Protein AF-A0A4P6ZH43-F1 (afdb_monomer_lite)

Organism: NCBI:txid2547600

Sequence (64 aa):
MARRLKWAISAKMQRKEILRYWTERNKSKTYSRKLNNLFNRYALLILEYPKLASKLRTPIVEND

Foldseek 3Di:
DAFDDDDDPVRVVVLVVVLVVCCVVVVHNPVSVVVVVVVVVVSVVCSVPVCPVVVVPPPPPPDD

Secondary structure (DSSP, 8-state):
--------HHHHHHHHHHHHHHHHHTTSHHHHHHHHHHHHHHHHHHHH-TTSGGGT--------

Radius of gyration: 15.25 Å; chains: 1; bounding box: 23×42×37 Å

Structure (mmCIF, N/CA/C/O backbone):
data_AF-A0A4P6ZH43-F1
#
_entry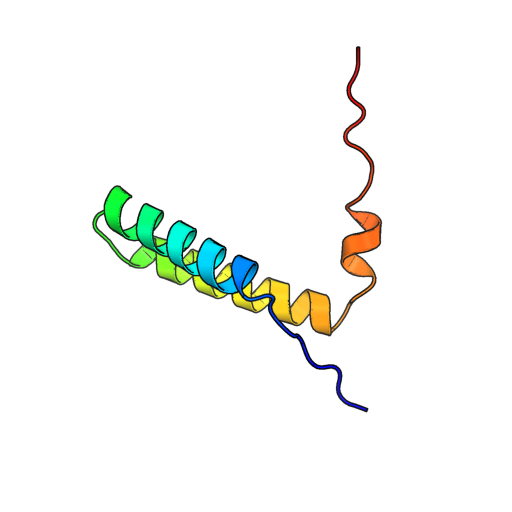.id   AF-A0A4P6ZH43-F1
#
loop_
_atom_site.group_PDB
_atom_site.id
_atom_site.type_symbol
_atom_site.label_atom_id
_atom_site.label_alt_id
_atom_site.label_comp_id
_atom_site.label_asym_id
_atom_site.label_entity_id
_atom_site.label_seq_id
_atom_site.pdbx_PDB_ins_code
_atom_site.Cartn_x
_atom_site.Cartn_y
_atom_site.Cartn_z
_atom_site.occupancy
_atom_site.B_iso_or_equiv
_atom_site.auth_seq_id
_atom_site.auth_comp_id
_atom_site.auth_asym_id
_atom_site.auth_atom_id
_atom_site.pdbx_PDB_model_num
ATOM 1 N N . MET A 1 1 ? 9.974 -15.727 -19.196 1.00 62.19 1 MET A N 1
ATOM 2 C CA . MET A 1 1 ? 10.633 -14.796 -18.248 1.00 62.19 1 MET A CA 1
ATOM 3 C C . MET A 1 1 ? 9.588 -14.220 -17.300 1.00 62.19 1 MET A C 1
ATOM 5 O O . MET A 1 1 ? 8.570 -13.740 -17.780 1.00 62.19 1 MET A O 1
ATOM 9 N N . ALA A 1 2 ? 9.804 -14.278 -15.984 1.00 75.69 2 ALA A N 1
ATOM 10 C CA . ALA A 1 2 ? 8.894 -13.677 -15.005 1.00 75.69 2 ALA A CA 1
ATOM 11 C C . ALA A 1 2 ? 9.227 -12.188 -14.801 1.00 75.69 2 ALA A C 1
ATOM 13 O O . ALA A 1 2 ? 10.387 -11.832 -14.588 1.00 75.69 2 ALA A O 1
ATOM 14 N N . ARG A 1 3 ? 8.220 -11.308 -14.861 1.00 83.94 3 ARG A N 1
ATOM 15 C CA . ARG A 1 3 ? 8.383 -9.880 -14.535 1.00 83.94 3 ARG A CA 1
ATOM 16 C C . ARG A 1 3 ? 8.432 -9.703 -13.016 1.00 83.94 3 ARG A C 1
ATOM 18 O O . ARG A 1 3 ? 7.744 -10.413 -12.288 1.00 83.94 3 ARG A O 1
ATOM 25 N N . ARG A 1 4 ? 9.200 -8.721 -12.532 1.00 88.81 4 ARG A N 1
ATOM 26 C CA . ARG A 1 4 ? 9.293 -8.386 -11.101 1.00 88.81 4 ARG A CA 1
ATOM 27 C C . ARG A 1 4 ? 8.924 -6.930 -10.851 1.00 88.81 4 ARG A C 1
ATOM 29 O O . ARG A 1 4 ? 9.530 -6.030 -11.424 1.00 88.81 4 ARG A O 1
ATOM 36 N N . LEU A 1 5 ? 8.003 -6.707 -9.918 1.00 88.56 5 LEU A N 1
ATOM 37 C CA . LEU A 1 5 ? 7.699 -5.377 -9.401 1.00 88.56 5 LEU A CA 1
ATOM 38 C C . LEU A 1 5 ? 8.791 -4.930 -8.415 1.00 88.56 5 LEU A C 1
ATOM 40 O O . LEU A 1 5 ? 9.087 -5.631 -7.442 1.00 88.56 5 LEU A O 1
ATOM 44 N N . LYS A 1 6 ? 9.384 -3.756 -8.648 1.00 93.06 6 LYS A N 1
ATOM 45 C CA . LYS A 1 6 ? 10.329 -3.114 -7.724 1.00 93.06 6 LYS A CA 1
ATOM 46 C C . LYS A 1 6 ? 9.731 -1.806 -7.216 1.00 93.06 6 LYS A C 1
ATOM 48 O O . LYS A 1 6 ? 9.367 -0.942 -8.002 1.00 93.06 6 LYS A O 1
ATOM 53 N N . TRP A 1 7 ? 9.654 -1.665 -5.897 1.00 93.88 7 TRP A N 1
ATOM 54 C CA . TRP A 1 7 ? 9.195 -0.439 -5.248 1.00 93.88 7 TRP A CA 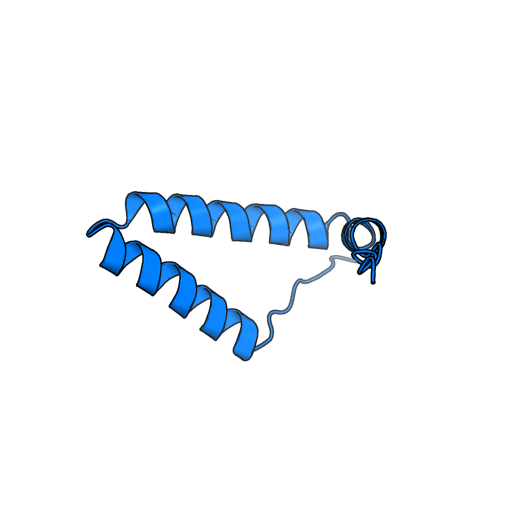1
ATOM 55 C C . TRP A 1 7 ? 10.367 0.495 -4.964 1.00 93.88 7 TRP A C 1
ATOM 57 O O . TRP A 1 7 ? 11.349 0.066 -4.350 1.00 93.88 7 TRP A O 1
ATOM 67 N N . ALA A 1 8 ? 10.219 1.769 -5.331 1.00 96.94 8 ALA A N 1
ATOM 68 C CA . ALA A 1 8 ? 11.097 2.834 -4.859 1.00 96.94 8 ALA A CA 1
ATOM 69 C C . ALA A 1 8 ? 11.031 2.957 -3.327 1.00 96.94 8 ALA A C 1
ATOM 71 O O . ALA A 1 8 ? 10.013 2.636 -2.705 1.00 96.94 8 ALA A O 1
ATOM 72 N N . ILE A 1 9 ? 12.113 3.438 -2.712 1.00 97.50 9 ILE A N 1
ATOM 73 C CA . ILE A 1 9 ? 12.187 3.640 -1.257 1.00 97.50 9 ILE A CA 1
ATOM 74 C C . ILE A 1 9 ? 11.106 4.632 -0.803 1.00 97.50 9 ILE A C 1
ATOM 76 O O . ILE A 1 9 ? 10.357 4.333 0.127 1.00 97.50 9 ILE A O 1
ATOM 80 N N . SER A 1 10 ? 10.951 5.744 -1.527 1.00 97.62 10 SER A N 1
ATOM 81 C CA . SER A 1 10 ? 9.905 6.746 -1.289 1.00 97.62 10 SER A CA 1
ATOM 82 C C . SER A 1 10 ? 8.500 6.142 -1.333 1.00 97.62 10 SER A C 1
ATOM 84 O O . SER A 1 10 ? 7.709 6.369 -0.426 1.00 97.62 10 SER A O 1
ATOM 86 N N . ALA A 1 11 ? 8.204 5.289 -2.314 1.00 96.38 11 ALA A N 1
ATOM 87 C CA . ALA A 1 11 ? 6.898 4.642 -2.428 1.00 96.38 11 ALA A CA 1
ATOM 88 C C . ALA A 1 11 ? 6.604 3.693 -1.248 1.00 96.38 11 ALA A C 1
ATOM 90 O O . ALA A 1 11 ? 5.473 3.622 -0.763 1.00 96.38 11 ALA A O 1
ATOM 91 N N . LYS A 1 12 ? 7.624 2.988 -0.732 1.00 97.00 12 LYS A N 1
ATOM 92 C CA . LYS A 1 12 ? 7.480 2.182 0.494 1.00 97.00 12 LYS A CA 1
ATOM 93 C C . LYS A 1 12 ? 7.170 3.062 1.706 1.00 97.00 12 LYS A C 1
ATOM 95 O O . LYS A 1 12 ? 6.311 2.692 2.508 1.00 97.00 12 LYS A O 1
ATOM 100 N N . MET A 1 13 ? 7.849 4.204 1.832 1.00 98.25 13 MET A N 1
ATOM 101 C CA . MET A 1 13 ? 7.610 5.170 2.908 1.00 98.25 13 MET A CA 1
ATOM 102 C C . MET A 1 13 ? 6.202 5.762 2.825 1.00 98.25 13 MET A C 1
ATOM 104 O O . MET A 1 13 ? 5.448 5.635 3.783 1.00 98.25 13 MET A O 1
ATOM 108 N N . GLN A 1 14 ? 5.802 6.280 1.664 1.00 98.06 14 GLN A N 1
ATOM 109 C CA . GLN A 1 14 ? 4.469 6.846 1.429 1.00 98.06 14 GLN A CA 1
ATOM 110 C C . GLN A 1 14 ? 3.361 5.844 1.760 1.00 98.06 14 GLN A C 1
ATOM 112 O O . GLN A 1 14 ? 2.418 6.161 2.483 1.00 98.06 14 GLN A O 1
ATOM 117 N N . ARG A 1 15 ? 3.496 4.588 1.313 1.00 96.88 15 ARG A N 1
ATOM 118 C CA . ARG A 1 15 ? 2.545 3.528 1.671 1.00 96.88 15 ARG A CA 1
ATOM 119 C C . ARG A 1 15 ? 2.450 3.344 3.188 1.00 96.88 15 ARG A C 1
ATOM 121 O O . ARG A 1 15 ? 1.347 3.187 3.707 1.00 96.88 15 ARG A O 1
ATOM 128 N N . LYS A 1 16 ? 3.578 3.352 3.905 1.00 97.50 16 LYS A N 1
ATOM 129 C CA . LYS A 1 16 ? 3.598 3.232 5.372 1.00 97.50 16 LYS A CA 1
ATOM 130 C C . LYS A 1 16 ? 2.880 4.410 6.035 1.00 97.50 16 LYS A C 1
ATOM 132 O O . LYS A 1 16 ? 2.113 4.190 6.968 1.00 97.50 16 LYS A O 1
ATOM 137 N N . GLU A 1 17 ? 3.095 5.626 5.547 1.00 98.25 17 GLU A N 1
ATOM 138 C CA . GLU A 1 17 ? 2.474 6.843 6.080 1.00 98.25 17 GLU A CA 1
ATOM 139 C C . GLU A 1 17 ? 0.963 6.871 5.859 1.00 98.25 17 GLU A C 1
ATOM 141 O O . GLU A 1 17 ? 0.219 7.093 6.811 1.00 98.25 17 GLU A O 1
ATOM 146 N N . ILE A 1 18 ? 0.497 6.533 4.653 1.00 97.81 18 ILE A N 1
ATOM 147 C CA . ILE A 1 18 ? -0.935 6.445 4.334 1.00 97.81 18 ILE A CA 1
ATOM 148 C C . ILE A 1 18 ? -1.638 5.447 5.266 1.00 97.81 18 ILE A C 1
ATOM 150 O O . ILE A 1 18 ? -2.696 5.736 5.825 1.00 97.81 18 ILE A O 1
ATOM 154 N N . LEU A 1 19 ? -1.054 4.259 5.460 1.00 98.00 19 LEU A N 1
ATOM 155 C CA . LEU A 1 19 ? -1.639 3.234 6.329 1.00 98.00 19 LEU A CA 1
ATOM 156 C C . LEU A 1 19 ? -1.607 3.635 7.809 1.00 98.00 19 LEU A C 1
ATOM 158 O O . LEU A 1 19 ? -2.534 3.299 8.551 1.00 98.00 19 LEU A O 1
ATOM 162 N N . ARG A 1 20 ? -0.559 4.344 8.243 1.00 97.94 20 ARG A N 1
ATOM 163 C CA . ARG A 1 20 ? -0.453 4.879 9.605 1.00 97.94 20 ARG A CA 1
ATOM 164 C C . ARG A 1 20 ? -1.547 5.913 9.861 1.00 97.94 20 ARG A C 1
ATOM 166 O O . ARG A 1 20 ? -2.321 5.721 10.794 1.00 97.94 20 ARG A O 1
ATOM 173 N N . TYR A 1 21 ? -1.691 6.895 8.973 1.00 98.00 21 TYR A N 1
ATOM 174 C CA . TYR A 1 21 ? -2.716 7.937 9.058 1.00 98.00 21 TYR A CA 1
ATOM 175 C C . TYR A 1 21 ? -4.120 7.359 9.260 1.00 98.00 21 TYR A C 1
ATOM 177 O O . TYR A 1 21 ? -4.827 7.730 10.193 1.00 98.00 21 TYR A O 1
ATOM 185 N N . TRP A 1 22 ? -4.520 6.394 8.427 1.00 97.56 22 TRP A N 1
ATOM 186 C CA . TRP A 1 22 ? -5.853 5.800 8.537 1.00 97.56 22 TRP A CA 1
ATOM 187 C C . TRP A 1 22 ? -6.039 4.937 9.783 1.00 97.56 22 TRP A C 1
ATOM 189 O O . TRP A 1 22 ? -7.156 4.820 10.284 1.00 97.56 22 TRP A O 1
ATOM 199 N N . THR A 1 23 ? -4.959 4.349 10.296 1.00 97.69 23 THR A N 1
ATOM 200 C CA . THR A 1 23 ? -5.003 3.596 11.553 1.00 97.69 23 THR A CA 1
ATOM 201 C C . THR A 1 23 ? -5.227 4.533 12.735 1.00 97.69 23 THR A C 1
ATOM 203 O O . THR A 1 23 ? -6.058 4.238 13.591 1.00 97.69 23 THR A O 1
ATOM 206 N N . GLU A 1 24 ? -4.516 5.661 12.758 1.00 97.50 24 GLU A N 1
ATOM 207 C CA . GLU A 1 24 ? -4.619 6.689 13.796 1.00 97.50 24 GLU A CA 1
ATOM 208 C C . GLU A 1 24 ? -5.982 7.388 13.746 1.00 97.50 24 GLU A C 1
ATOM 210 O O . GLU A 1 24 ? -6.695 7.419 14.749 1.00 97.50 24 GLU A O 1
ATOM 215 N N . ARG A 1 25 ? -6.404 7.850 12.561 1.00 96.50 25 ARG A N 1
ATOM 216 C CA . ARG A 1 25 ? -7.687 8.539 12.354 1.00 96.50 25 ARG A CA 1
ATOM 217 C C . ARG A 1 25 ? -8.886 7.680 12.746 1.00 96.50 25 ARG A C 1
ATOM 219 O O . ARG A 1 25 ? -9.787 8.157 13.427 1.00 96.50 25 ARG A O 1
ATOM 226 N N . ASN A 1 26 ? -8.901 6.415 12.327 1.00 94.75 26 ASN A N 1
ATOM 227 C CA . ASN A 1 26 ? -10.044 5.533 12.568 1.00 94.75 26 ASN A CA 1
ATOM 228 C C . ASN A 1 26 ? -9.943 4.789 13.905 1.00 94.75 26 ASN A C 1
ATOM 230 O O . ASN A 1 26 ? -10.821 3.983 14.211 1.00 94.75 26 ASN A O 1
ATOM 234 N N . LYS A 1 27 ? -8.849 4.985 14.661 1.00 95.56 27 LYS A N 1
ATOM 235 C CA . LYS A 1 27 ? -8.508 4.231 15.882 1.00 95.56 27 LYS A CA 1
ATOM 236 C C . LYS A 1 27 ? -8.596 2.708 15.692 1.00 95.56 27 LYS A C 1
ATOM 238 O O . LYS A 1 27 ? -8.858 1.954 16.624 1.00 95.56 27 LYS A O 1
ATOM 243 N N . SER A 1 28 ? -8.413 2.242 14.457 1.00 94.38 28 SER A N 1
ATOM 244 C CA . SER A 1 28 ? -8.627 0.854 14.060 1.00 94.38 28 SER A CA 1
ATOM 245 C C . SER A 1 28 ? -7.842 0.511 12.804 1.00 94.38 28 SER A C 1
ATOM 247 O O . SER A 1 28 ? -7.754 1.286 11.853 1.00 94.38 28 SER A O 1
ATOM 249 N N . LYS A 1 29 ? -7.321 -0.718 12.762 1.00 94.56 29 LYS A N 1
ATOM 250 C CA . LYS A 1 29 ? -6.563 -1.251 11.620 1.00 94.56 29 LYS A CA 1
ATOM 251 C C . LYS A 1 29 ? -7.460 -1.795 10.506 1.00 94.56 29 LYS A C 1
ATOM 253 O O . LYS A 1 29 ? -6.947 -2.161 9.451 1.00 94.56 29 LYS A O 1
ATOM 258 N N . THR A 1 30 ? -8.776 -1.891 10.719 1.00 97.12 30 THR A N 1
ATOM 259 C CA . THR A 1 30 ? -9.695 -2.551 9.775 1.00 97.12 30 THR A CA 1
ATOM 260 C C . THR A 1 30 ? -9.665 -1.894 8.400 1.00 97.12 30 THR A C 1
ATOM 262 O O . THR A 1 30 ? -9.490 -2.584 7.395 1.00 97.12 30 THR A O 1
ATOM 265 N N . TYR A 1 31 ? -9.770 -0.565 8.346 1.00 95.06 31 TYR A N 1
ATOM 266 C CA . TYR A 1 31 ? -9.719 0.172 7.085 1.00 95.06 31 TYR A CA 1
ATOM 267 C C . TYR A 1 31 ? -8.330 0.100 6.440 1.00 95.06 31 TYR A C 1
ATOM 269 O O . TYR A 1 31 ? -8.210 -0.272 5.274 1.00 95.06 31 TYR A O 1
ATOM 277 N N . SER A 1 32 ? -7.268 0.342 7.213 1.00 96.00 32 SER A N 1
ATOM 278 C CA . SER A 1 32 ? -5.884 0.267 6.731 1.00 96.00 32 SER A CA 1
ATOM 279 C C . SER A 1 32 ? -5.547 -1.109 6.148 1.00 96.00 32 SER A C 1
ATOM 281 O O . SER A 1 32 ? -4.880 -1.199 5.123 1.00 96.00 32 SER A O 1
ATOM 283 N N . ARG A 1 33 ? -6.060 -2.204 6.728 1.00 97.31 33 ARG A N 1
ATOM 284 C CA . ARG A 1 33 ? -5.884 -3.560 6.181 1.00 97.31 33 ARG A CA 1
ATOM 285 C C . ARG A 1 33 ? -6.582 -3.727 4.830 1.00 97.31 33 ARG A C 1
ATOM 287 O O . ARG A 1 33 ? -5.981 -4.279 3.909 1.00 97.31 33 ARG A O 1
ATOM 294 N N . LYS A 1 34 ? -7.817 -3.229 4.692 1.00 97.31 34 LYS A N 1
ATOM 295 C CA . LYS A 1 34 ? -8.546 -3.232 3.411 1.00 97.31 34 LYS A CA 1
ATOM 296 C C . LYS A 1 34 ? -7.784 -2.434 2.348 1.00 97.31 34 LYS A C 1
ATOM 298 O O . LYS A 1 34 ? -7.560 -2.945 1.254 1.00 97.31 34 LYS A O 1
ATOM 303 N N . LEU A 1 35 ? -7.307 -1.240 2.698 1.00 96.69 35 LEU A N 1
ATOM 304 C CA . LEU A 1 35 ? -6.517 -0.386 1.809 1.00 96.69 35 LEU A CA 1
ATOM 305 C C . LEU A 1 35 ? -5.194 -1.049 1.398 1.00 96.69 35 LEU A C 1
ATOM 307 O O . LEU A 1 35 ? -4.812 -1.033 0.232 1.00 96.69 35 LEU A O 1
ATOM 311 N N . ASN A 1 36 ? -4.517 -1.706 2.337 1.00 97.38 36 ASN A N 1
ATOM 312 C CA . ASN A 1 36 ? -3.285 -2.426 2.053 1.00 97.38 36 ASN A CA 1
ATOM 313 C C . ASN A 1 36 ? -3.486 -3.580 1.058 1.00 97.38 36 ASN A C 1
ATOM 315 O O . ASN A 1 36 ? -2.667 -3.781 0.159 1.00 97.38 36 ASN A O 1
ATOM 319 N N . ASN A 1 37 ? -4.587 -4.320 1.204 1.00 97.69 37 ASN A N 1
ATOM 320 C CA . ASN A 1 37 ? -4.967 -5.368 0.261 1.00 97.69 37 ASN A CA 1
ATOM 321 C C . ASN A 1 37 ? -5.275 -4.789 -1.122 1.00 97.69 37 ASN A C 1
ATOM 323 O O . ASN A 1 37 ? -4.900 -5.392 -2.126 1.00 97.69 37 ASN A O 1
ATOM 327 N N . LEU A 1 38 ? -5.901 -3.611 -1.179 1.00 96.69 38 LEU A N 1
ATOM 328 C CA . LEU A 1 38 ? -6.162 -2.901 -2.427 1.00 96.69 38 LEU A CA 1
ATOM 329 C C . LEU A 1 38 ? -4.852 -2.544 -3.148 1.00 96.69 38 LEU A C 1
ATOM 331 O O . LEU A 1 38 ? -4.701 -2.875 -4.321 1.00 96.69 38 LEU A O 1
ATOM 335 N N . PHE A 1 39 ? -3.868 -1.978 -2.438 1.00 95.38 39 PHE A N 1
ATOM 336 C CA . PHE A 1 39 ? -2.544 -1.703 -3.009 1.00 95.38 39 PHE A CA 1
ATOM 337 C C . PHE A 1 39 ? -1.875 -2.960 -3.568 1.00 95.38 39 PHE A C 1
ATOM 339 O O . PHE A 1 39 ? -1.345 -2.926 -4.675 1.00 95.38 39 PHE A O 1
ATOM 346 N N . ASN A 1 40 ? -1.923 -4.077 -2.838 1.00 94.75 40 ASN A N 1
ATOM 347 C CA . ASN A 1 40 ? -1.337 -5.335 -3.302 1.00 94.75 40 ASN A CA 1
ATOM 348 C C . ASN A 1 40 ? -2.037 -5.865 -4.566 1.00 94.75 40 ASN A C 1
ATOM 350 O O . ASN A 1 40 ? -1.363 -6.317 -5.487 1.00 94.75 40 ASN A O 1
ATOM 354 N N . ARG A 1 41 ? -3.373 -5.781 -4.639 1.00 94.75 41 ARG A N 1
ATOM 355 C CA . ARG A 1 41 ? -4.137 -6.200 -5.826 1.0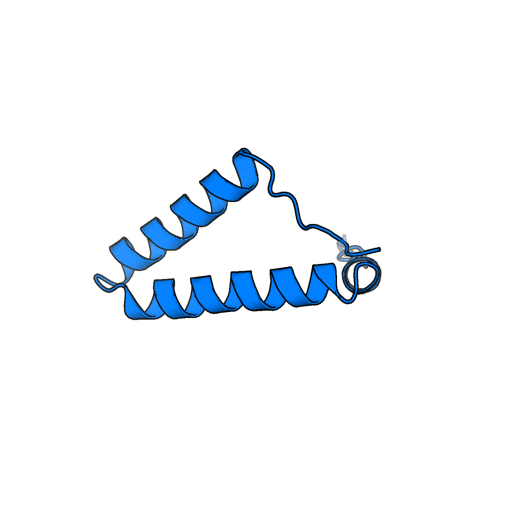0 94.75 41 ARG A CA 1
ATOM 356 C C . ARG A 1 41 ? -3.769 -5.374 -7.055 1.00 94.75 41 ARG A C 1
ATOM 358 O O . ARG A 1 41 ? -3.437 -5.944 -8.087 1.00 94.75 41 ARG A O 1
ATOM 365 N N . TYR A 1 42 ? -3.752 -4.047 -6.938 1.00 92.44 42 TYR A N 1
ATOM 366 C CA . TYR A 1 42 ? -3.363 -3.185 -8.058 1.00 92.44 42 TYR A CA 1
ATOM 367 C C . TYR A 1 42 ? -1.896 -3.360 -8.457 1.00 92.44 42 TYR A C 1
ATOM 369 O O . TYR A 1 42 ? -1.578 -3.333 -9.641 1.00 92.44 42 TYR A O 1
ATOM 377 N N . ALA A 1 43 ? -1.004 -3.606 -7.497 1.00 92.19 43 ALA A N 1
ATOM 378 C CA . ALA A 1 43 ? 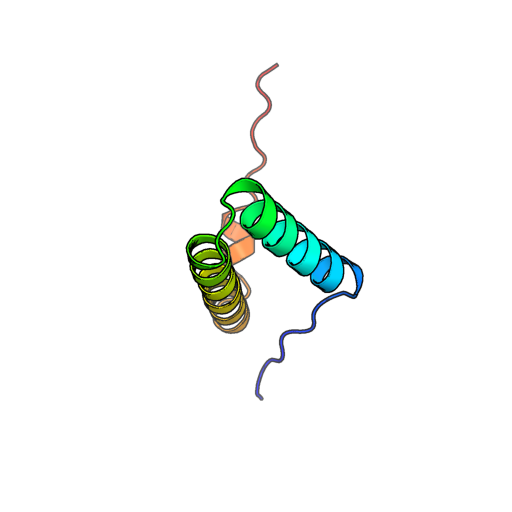0.395 -3.912 -7.772 1.00 92.19 43 ALA A CA 1
ATOM 379 C C . ALA A 1 43 ? 0.562 -5.181 -8.630 1.00 92.19 43 ALA A C 1
ATOM 381 O O . ALA A 1 43 ? 1.380 -5.194 -9.551 1.00 92.19 43 ALA A O 1
ATOM 382 N N . LEU A 1 44 ? -0.232 -6.223 -8.359 1.00 91.00 44 LEU A N 1
ATOM 383 C CA . LEU A 1 44 ? -0.273 -7.439 -9.176 1.00 91.00 44 LEU A CA 1
ATOM 384 C C . LEU A 1 44 ? -0.870 -7.171 -10.563 1.00 91.00 44 LEU A C 1
ATOM 386 O O . LEU A 1 44 ? -0.285 -7.591 -11.556 1.00 91.00 44 LEU A O 1
ATOM 390 N N . LEU A 1 45 ? -1.960 -6.401 -10.646 1.00 90.69 45 LEU A N 1
ATOM 391 C CA . LEU A 1 45 ? -2.568 -6.028 -11.928 1.00 90.69 45 LEU A CA 1
ATOM 392 C C . LEU A 1 45 ? -1.604 -5.244 -12.824 1.00 90.69 45 LEU A C 1
ATOM 394 O O . LEU A 1 45 ? -1.529 -5.512 -14.016 1.00 90.69 45 LEU A O 1
ATOM 398 N N . ILE A 1 46 ? -0.826 -4.311 -12.271 1.00 88.81 46 ILE A N 1
ATOM 399 C CA . ILE A 1 46 ? 0.193 -3.567 -13.032 1.00 88.81 46 ILE A CA 1
ATOM 400 C C . ILE A 1 46 ? 1.315 -4.503 -13.504 1.00 88.81 46 ILE A C 1
ATOM 402 O O . ILE A 1 46 ? 1.850 -4.331 -14.598 1.00 88.81 46 ILE A O 1
ATOM 406 N N . LEU A 1 47 ? 1.678 -5.507 -12.701 1.00 90.00 47 LEU A N 1
ATOM 407 C CA . LEU A 1 47 ? 2.690 -6.493 -13.078 1.00 90.00 47 LEU A CA 1
ATOM 408 C C . LEU A 1 47 ? 2.222 -7.400 -14.229 1.00 90.00 47 LEU A C 1
ATOM 410 O O . LEU A 1 47 ? 3.017 -7.766 -15.100 1.00 90.00 47 LEU A O 1
ATOM 414 N N . GLU A 1 48 ? 0.941 -7.760 -14.228 1.00 89.94 48 GLU A N 1
ATOM 415 C CA . GLU A 1 48 ? 0.295 -8.570 -15.261 1.00 89.94 48 GLU A CA 1
ATOM 416 C C . GLU A 1 48 ? 0.032 -7.749 -16.539 1.00 89.94 48 GLU A C 1
ATOM 418 O O . GLU A 1 48 ? 0.364 -8.183 -17.646 1.00 89.94 48 GLU A O 1
ATOM 423 N N . TYR A 1 49 ? -0.427 -6.506 -16.376 1.00 89.75 49 TYR A N 1
ATOM 424 C CA . TYR A 1 49 ? -0.819 -5.582 -17.440 1.00 89.75 49 TYR A CA 1
ATOM 425 C C . TYR A 1 49 ? -0.072 -4.234 -17.330 1.00 89.75 49 TYR A C 1
ATOM 427 O O . TYR A 1 49 ? -0.672 -3.207 -17.008 1.00 89.75 49 TYR A O 1
ATOM 435 N N . PRO A 1 50 ? 1.234 -4.161 -17.654 1.00 84.81 50 PRO A N 1
ATOM 436 C CA . PRO A 1 50 ? 2.027 -2.936 -17.470 1.00 84.81 50 PRO A CA 1
ATOM 437 C C . PRO A 1 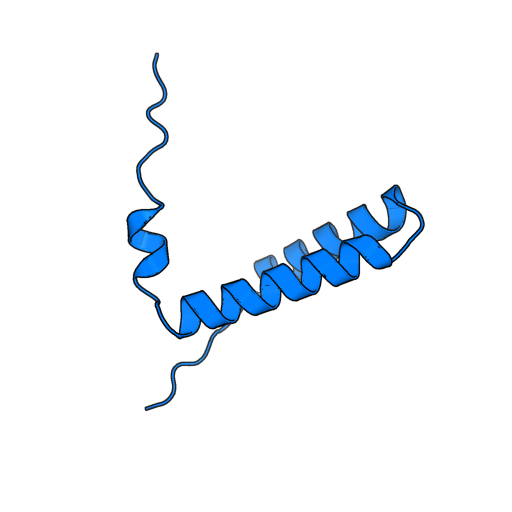50 ? 1.569 -1.749 -18.332 1.00 84.81 50 PRO A C 1
ATOM 439 O O . PRO A 1 50 ? 1.827 -0.601 -17.984 1.00 84.81 50 PRO A O 1
ATOM 442 N N . LYS A 1 51 ? 0.851 -2.007 -19.435 1.00 84.50 51 LYS A N 1
ATOM 443 C CA . LYS A 1 51 ? 0.257 -0.973 -20.303 1.00 84.50 51 LYS A CA 1
ATOM 444 C C . LYS A 1 51 ? -1.142 -0.520 -19.850 1.00 84.50 51 LYS A C 1
ATOM 446 O O . LYS A 1 51 ? -1.751 0.326 -20.501 1.00 84.50 51 LYS A O 1
ATOM 451 N N . LEU A 1 52 ? -1.666 -1.053 -18.743 1.00 73.75 52 LEU A N 1
ATOM 452 C CA . LEU A 1 52 ? -2.962 -0.636 -18.200 1.00 73.75 52 LEU A CA 1
ATOM 453 C C . LEU A 1 52 ? -2.918 0.830 -17.742 1.00 73.75 52 LEU A C 1
ATOM 455 O O . LEU A 1 52 ? -3.820 1.610 -18.036 1.00 73.75 52 LEU A O 1
ATOM 459 N N . ALA A 1 53 ? -1.822 1.229 -17.090 1.00 62.50 53 ALA A N 1
ATOM 460 C CA . ALA A 1 53 ? -1.645 2.583 -16.572 1.00 62.50 53 ALA A CA 1
ATOM 461 C C . ALA A 1 53 ? -1.527 3.651 -17.677 1.00 62.50 53 ALA A C 1
ATOM 463 O O . ALA A 1 53 ? -1.952 4.785 -17.474 1.00 62.50 53 ALA A O 1
ATOM 464 N N . SER A 1 54 ? -1.005 3.303 -18.860 1.00 57.84 54 SER A N 1
ATOM 465 C CA . SER A 1 54 ? -0.876 4.247 -19.982 1.00 57.84 54 SER A CA 1
ATOM 466 C C . SER A 1 54 ? -2.219 4.731 -20.538 1.00 57.84 54 SER A C 1
ATOM 468 O O . SER A 1 54 ? -2.249 5.787 -21.155 1.00 57.84 54 SER A O 1
ATOM 470 N N . LYS A 1 55 ? -3.328 4.020 -20.285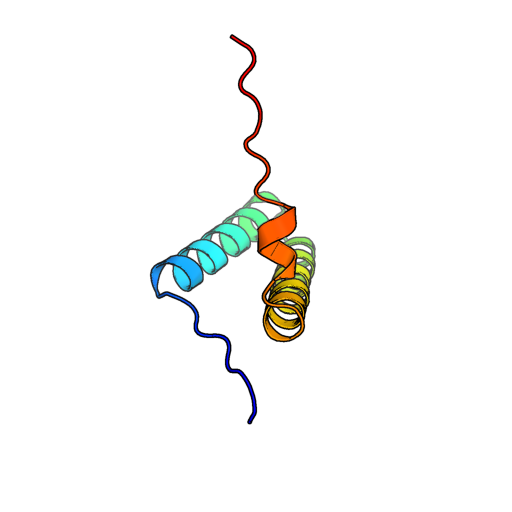 1.00 50.09 55 LYS A N 1
ATOM 471 C CA . LYS A 1 55 ? -4.670 4.444 -20.722 1.00 50.09 55 LYS A CA 1
ATOM 472 C C . LYS A 1 55 ? -5.353 5.406 -19.738 1.00 50.09 55 LYS A C 1
ATOM 474 O O . LYS A 1 55 ? -6.260 6.122 -20.134 1.00 50.09 55 LYS A O 1
ATOM 479 N N . LEU A 1 56 ? -4.911 5.433 -18.475 1.00 49.38 56 LEU A N 1
ATOM 480 C CA . LEU A 1 56 ? -5.452 6.313 -17.425 1.00 49.38 56 LEU A CA 1
ATOM 481 C C . LEU A 1 56 ? -4.753 7.677 -17.359 1.00 49.38 56 LEU A C 1
ATOM 483 O O . LEU A 1 56 ? -5.257 8.587 -16.712 1.00 49.38 56 LEU A O 1
ATOM 487 N N . ARG A 1 57 ? -3.605 7.838 -18.029 1.00 48.19 57 ARG A N 1
ATOM 488 C CA . ARG A 1 57 ? -2.934 9.133 -18.203 1.00 48.19 57 ARG A CA 1
ATOM 489 C C . ARG A 1 57 ? -3.530 9.873 -19.407 1.00 48.19 57 ARG A C 1
ATOM 491 O O . ARG A 1 57 ? -2.817 10.226 -20.337 1.00 48.19 57 ARG A O 1
ATOM 498 N N . THR A 1 58 ? -4.840 10.082 -19.412 1.00 47.97 58 THR A N 1
ATOM 499 C CA . THR A 1 58 ? -5.381 11.256 -20.101 1.00 47.97 58 THR A CA 1
ATOM 500 C C . THR A 1 58 ? -5.076 12.447 -19.198 1.00 47.97 58 THR A C 1
ATOM 502 O O . THR A 1 58 ? -5.345 12.339 -17.996 1.00 47.97 58 THR A O 1
ATOM 505 N N . PRO A 1 59 ? -4.467 13.537 -19.695 1.00 45.38 59 PRO A N 1
ATOM 506 C CA . PRO A 1 59 ? -4.362 14.745 -18.895 1.00 45.38 59 PRO A CA 1
ATOM 507 C C . PRO A 1 59 ? -5.775 15.099 -18.431 1.00 45.38 59 PRO A C 1
ATOM 509 O O . PRO A 1 59 ? -6.715 15.097 -19.226 1.00 45.38 59 PRO A O 1
ATOM 512 N N . ILE A 1 60 ? -5.929 15.313 -17.127 1.00 57.12 60 ILE A N 1
ATOM 513 C CA . ILE A 1 60 ? -7.020 16.137 -16.617 1.00 57.12 60 ILE A CA 1
ATOM 514 C C . ILE A 1 60 ? -6.919 17.425 -17.426 1.00 57.12 60 ILE A C 1
ATOM 516 O O . ILE A 1 60 ? -5.938 18.149 -17.295 1.00 57.12 60 ILE A O 1
ATOM 520 N N . VAL A 1 61 ? -7.841 17.605 -18.370 1.00 56.19 61 VAL A N 1
ATOM 521 C CA . VAL A 1 61 ? -8.007 18.865 -19.082 1.00 56.19 61 VAL A CA 1
ATOM 522 C C . VAL A 1 61 ? -8.353 19.867 -17.988 1.00 56.19 61 VAL A C 1
ATOM 524 O O . VAL A 1 61 ? -9.468 19.853 -17.468 1.00 56.19 61 VAL A O 1
ATOM 527 N N . GLU A 1 62 ? -7.357 20.634 -17.549 1.00 49.50 62 GLU A N 1
ATOM 528 C CA . GLU A 1 62 ? -7.591 21.882 -16.839 1.00 49.50 62 GLU A CA 1
ATOM 529 C C . GLU A 1 62 ? -8.338 22.765 -17.839 1.00 49.50 62 GLU A C 1
ATOM 531 O O . GLU A 1 62 ? -7.793 23.163 -18.866 1.00 49.50 62 GLU A O 1
ATOM 536 N N . ASN A 1 63 ? -9.641 22.925 -17.608 1.00 45.31 63 ASN A N 1
ATOM 537 C CA . ASN A 1 63 ? -10.416 23.961 -18.269 1.00 45.31 63 ASN A CA 1
ATOM 538 C C . ASN A 1 63 ? -10.090 25.268 -17.537 1.00 45.31 63 ASN A C 1
ATOM 540 O O . ASN A 1 63 ? -10.626 25.482 -16.447 1.00 45.31 63 ASN A O 1
ATOM 544 N N . ASP A 1 64 ? -9.207 26.070 -18.129 1.00 42.59 64 ASP A N 1
ATOM 545 C CA . ASP A 1 64 ? -9.160 27.525 -17.937 1.00 42.59 64 ASP A CA 1
ATOM 546 C C . ASP A 1 64 ? -10.088 28.204 -18.956 1.00 42.59 64 ASP A C 1
ATOM 548 O O . ASP A 1 64 ? -10.068 27.793 -20.144 1.00 42.59 64 ASP A O 1
#

pLDDT: mean 85.26, std 17.77, range [42.59, 98.25]